Protein AF-A0A7S9ITN7-F1 (afdb_monomer_lite)

InterPro domains:
  IPR009071 High mobility group box domain [PF00505] (2-52)
  IPR009071 High mobility group box domain [PS50118] (1-52)
  IPR036910 High mobility group box domain superfamily [G3DSA:1.10.30.10] (1-61)
  IPR036910 High mobility group box domain superfamily [SSF47095] (2-59)
  IPR050140 SRY-related HMG-box transcription factor-like [PTHR10270] (2-59)

Foldseek 3Di:
DVCVVPVPDDVVNVVVVVVVCVVVDDPVVVVVVVVVVVVVVVVCCVVCVPDDDDDDDPPDD

Secondary structure (DSSP, 8-state):
-HHHH-TT--HHHHHHHHHHHHHHS-HHHHHHHHHHHHHHHHHHHHH-TT----PPPTT--

Structure (mmCIF, N/CA/C/O backbone):
data_AF-A0A7S9ITN7-F1
#
_entry.id   AF-A0A7S9ITN7-F1
#
loop_
_atom_site.group_PDB
_atom_site.id
_atom_site.type_symbol
_atom_site.label_atom_id
_atom_site.label_alt_id
_atom_site.label_comp_id
_atom_site.label_asym_id
_atom_site.label_entity_id
_atom_site.label_seq_id
_atom_site.pdbx_PDB_ins_code
_atom_site.Cartn_x
_atom_site.Cartn_y
_atom_site.Cartn_z
_atom_site.occupancy
_atom_site.B_iso_or_equiv
_atom_site.auth_seq_id
_atom_site.auth_comp_id
_atom_site.auth_asym_id
_atom_site.auth_atom_id
_atom_site.pdbx_PDB_model_num
ATOM 1 N N . ILE A 1 1 ? -12.697 12.418 1.568 1.00 55.19 1 ILE A N 1
ATOM 2 C CA . ILE A 1 1 ? -13.725 11.828 2.463 1.00 55.19 1 ILE A CA 1
ATOM 3 C C . ILE A 1 1 ? -13.411 12.070 3.950 1.00 55.19 1 ILE A C 1
ATOM 5 O O . ILE A 1 1 ? -14.005 12.982 4.497 1.00 55.19 1 ILE A O 1
ATOM 9 N N . LEU A 1 2 ? -12.437 11.410 4.603 1.00 54.06 2 LEU A N 1
ATOM 10 C CA . LEU A 1 2 ? -12.159 11.629 6.049 1.00 54.06 2 LEU A CA 1
ATOM 11 C C . LEU A 1 2 ? -11.573 13.013 6.393 1.00 54.06 2 LEU A C 1
ATOM 13 O O . LEU A 1 2 ? -12.064 13.683 7.294 1.00 54.06 2 LEU A O 1
ATOM 17 N N . LYS A 1 3 ? -10.583 13.480 5.624 1.00 54.19 3 LYS A N 1
ATOM 18 C CA . LYS A 1 3 ? -9.968 14.808 5.814 1.00 54.19 3 LYS A CA 1
ATOM 19 C C . LYS A 1 3 ? -10.904 15.979 5.457 1.00 54.19 3 LYS A C 1
ATOM 21 O O . LYS A 1 3 ? -10.692 17.095 5.901 1.00 54.19 3 LYS A O 1
ATOM 26 N N . GLN A 1 4 ? -11.920 15.718 4.630 1.00 60.56 4 GLN A N 1
ATOM 27 C CA . GLN A 1 4 ? -12.945 16.702 4.250 1.00 60.56 4 GLN A CA 1
ATOM 28 C C . GLN A 1 4 ? -14.095 16.755 5.264 1.00 60.56 4 GLN A C 1
ATOM 30 O O . GLN A 1 4 ? -14.683 17.812 5.437 1.00 60.56 4 GLN A O 1
ATOM 35 N N . ALA A 1 5 ? -14.404 15.635 5.928 1.00 62.22 5 ALA A N 1
ATOM 36 C CA . ALA A 1 5 ? -15.455 15.558 6.941 1.00 62.22 5 ALA A CA 1
ATOM 37 C C . ALA A 1 5 ? -14.991 16.052 8.323 1.00 62.22 5 ALA A C 1
ATOM 39 O O . ALA A 1 5 ? -15.798 16.580 9.074 1.00 62.22 5 ALA A O 1
ATOM 40 N N . ASN A 1 6 ? -13.701 15.913 8.647 1.00 57.34 6 ASN A N 1
ATOM 41 C CA . ASN A 1 6 ? -13.104 16.432 9.877 1.00 57.34 6 ASN A CA 1
ATOM 42 C C . ASN A 1 6 ? -11.749 17.074 9.559 1.00 57.34 6 ASN A C 1
ATOM 44 O O . ASN A 1 6 ? -10.741 16.375 9.545 1.00 57.34 6 ASN A O 1
ATOM 48 N N . PRO A 1 7 ? -11.680 18.388 9.296 1.00 66.62 7 PRO A N 1
ATOM 49 C CA . PRO A 1 7 ? -10.422 19.051 8.941 1.00 66.62 7 PRO A CA 1
ATOM 50 C C . PRO A 1 7 ? -9.372 19.044 10.068 1.00 66.62 7 PRO A C 1
ATOM 52 O O . PRO A 1 7 ? -8.187 19.186 9.782 1.00 66.62 7 PRO A O 1
ATOM 55 N N . GLN A 1 8 ? -9.794 18.819 11.319 1.00 68.12 8 GLN A N 1
ATOM 56 C CA . GLN A 1 8 ? -8.925 18.716 12.500 1.00 68.12 8 GLN A CA 1
ATOM 57 C C . GLN A 1 8 ? -8.380 17.306 12.750 1.00 68.12 8 GLN A C 1
ATOM 59 O O . GLN A 1 8 ? -7.577 17.12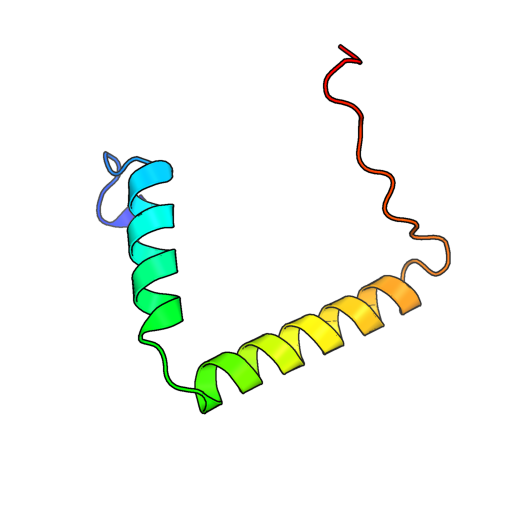1 13.661 1.00 68.12 8 GLN A O 1
ATOM 64 N N . ILE A 1 9 ? -8.818 16.303 11.980 1.00 69.88 9 ILE A N 1
ATOM 65 C CA . ILE A 1 9 ? -8.328 14.942 12.171 1.00 69.88 9 ILE A CA 1
ATOM 66 C C . ILE A 1 9 ? -6.854 14.873 11.774 1.00 69.88 9 ILE A C 1
ATOM 68 O O . ILE A 1 9 ? -6.450 15.272 10.674 1.00 69.88 9 ILE A O 1
ATOM 72 N N . THR A 1 10 ? -6.032 14.349 12.672 1.00 79.06 10 THR A N 1
ATOM 73 C CA . THR A 1 10 ? -4.603 14.243 12.401 1.00 79.06 10 THR A CA 1
ATOM 74 C C . THR A 1 10 ? -4.388 13.145 11.362 1.00 79.06 10 THR A C 1
ATOM 76 O O . THR A 1 10 ? -5.029 12.093 11.414 1.00 79.06 10 THR A O 1
ATOM 79 N N . ASN A 1 11 ? -3.447 13.326 10.427 1.00 76.50 11 ASN A N 1
ATOM 80 C CA . ASN A 1 11 ? -3.099 12.264 9.467 1.00 76.50 11 ASN A CA 1
ATOM 81 C C . ASN A 1 11 ? -2.749 10.937 10.181 1.00 76.50 11 ASN A C 1
ATOM 83 O O . ASN A 1 11 ? -3.030 9.856 9.660 1.00 76.50 11 ASN A O 1
ATOM 87 N N . SER A 1 12 ? -2.202 11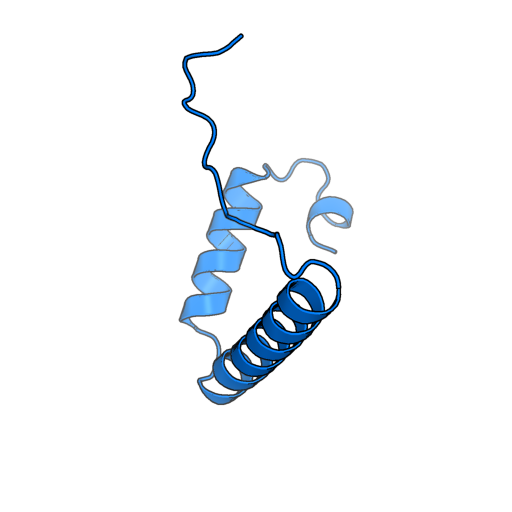.017 11.399 1.00 80.94 12 SER A N 1
ATOM 88 C CA . SER A 1 12 ? -1.925 9.880 12.282 1.00 80.94 12 SER A CA 1
ATOM 89 C C . SER A 1 12 ? -3.190 9.112 12.673 1.00 80.94 12 SER A C 1
ATOM 91 O O . SER A 1 12 ? -3.217 7.885 12.614 1.00 80.94 12 SER A O 1
ATOM 93 N N . GLU A 1 13 ? -4.264 9.817 13.022 1.00 80.12 13 GLU A N 1
ATOM 94 C CA . GLU A 1 13 ? -5.543 9.208 13.395 1.00 80.12 13 GLU A CA 1
ATOM 95 C C . GLU A 1 13 ? -6.239 8.590 12.189 1.00 80.12 13 GLU A C 1
ATOM 97 O O . GLU A 1 13 ? -6.732 7.466 12.281 1.00 80.12 13 GLU A O 1
ATOM 102 N N . ILE A 1 14 ? -6.195 9.263 11.034 1.00 80.06 14 ILE A N 1
ATOM 103 C CA . ILE A 1 14 ? -6.685 8.692 9.773 1.00 80.06 14 ILE A CA 1
ATOM 104 C C . ILE A 1 14 ? -5.958 7.376 9.481 1.00 80.06 14 ILE A C 1
ATOM 106 O O . ILE A 1 14 ? -6.598 6.374 9.170 1.00 80.06 14 ILE A O 1
ATOM 110 N N . SER A 1 15 ? -4.632 7.361 9.627 1.00 84.25 15 SER A N 1
ATOM 111 C CA . SER A 1 15 ? -3.815 6.168 9.383 1.00 84.25 15 SER A CA 1
ATOM 112 C C . SER A 1 15 ? -4.165 5.030 10.347 1.00 84.25 15 SER A C 1
ATOM 114 O O . SER A 1 15 ? -4.303 3.887 9.916 1.00 84.25 15 SER A O 1
ATOM 116 N N . MET A 1 16 ? -4.392 5.332 11.631 1.00 85.88 16 MET A N 1
ATOM 117 C CA . MET A 1 16 ? -4.834 4.337 12.617 1.00 85.88 16 MET A CA 1
ATOM 118 C C . MET A 1 16 ? -6.213 3.756 12.289 1.00 85.88 16 MET A C 1
ATOM 120 O O . MET A 1 16 ? -6.409 2.542 12.375 1.00 85.88 16 MET A O 1
ATOM 124 N N . VAL A 1 17 ? -7.180 4.602 11.922 1.00 85.50 17 VAL A N 1
ATOM 125 C CA . VAL A 1 17 ? -8.538 4.159 11.572 1.00 85.50 17 VAL A CA 1
ATOM 126 C C . VAL A 1 17 ? -8.518 3.317 10.298 1.00 85.50 17 VAL A C 1
ATOM 128 O O . VAL A 1 17 ? -9.099 2.234 10.286 1.00 85.50 17 VAL A O 1
ATOM 131 N N . LEU A 1 18 ? -7.799 3.757 9.262 1.00 85.06 18 LEU A N 1
ATOM 132 C CA . LEU A 1 18 ? -7.663 3.013 8.008 1.00 85.06 18 LEU A CA 1
ATOM 133 C C . LEU A 1 18 ? -6.969 1.664 8.210 1.00 85.06 18 LEU A C 1
ATOM 135 O O . LEU A 1 18 ? -7.425 0.666 7.662 1.00 85.06 18 LEU A O 1
ATOM 139 N N . GLY A 1 19 ? -5.913 1.603 9.028 1.00 86.19 19 GLY A N 1
ATOM 140 C CA . GLY A 1 19 ? -5.228 0.345 9.336 1.00 86.19 19 GLY A CA 1
ATOM 141 C C . GLY A 1 19 ? -6.132 -0.659 10.059 1.00 86.19 19 GLY A C 1
ATOM 142 O O . GLY A 1 19 ? -6.144 -1.842 9.721 1.00 86.19 19 GLY A O 1
ATOM 143 N N . ARG A 1 20 ? -6.947 -0.188 11.014 1.00 87.62 20 ARG A N 1
ATOM 144 C CA . ARG A 1 20 ? -7.949 -1.032 11.685 1.00 87.62 20 ARG A CA 1
ATOM 145 C C . ARG A 1 20 ? -9.036 -1.507 10.725 1.00 87.62 20 ARG A C 1
ATOM 147 O O . ARG A 1 20 ? -9.328 -2.700 10.708 1.00 87.62 20 ARG A O 1
ATOM 154 N N . ALA A 1 21 ? -9.593 -0.601 9.922 1.00 86.94 21 ALA A N 1
ATOM 155 C CA . ALA A 1 21 ? -10.604 -0.938 8.924 1.00 86.94 21 ALA A CA 1
ATOM 156 C C . ALA A 1 21 ? -10.077 -1.994 7.942 1.00 86.94 21 ALA A C 1
ATOM 158 O O . ALA A 1 21 ? -10.725 -3.010 7.736 1.00 86.94 21 ALA A O 1
ATOM 159 N N . TRP A 1 22 ? -8.850 -1.827 7.443 1.00 87.75 22 TRP A N 1
ATOM 160 C CA . TRP A 1 22 ? -8.202 -2.779 6.539 1.00 87.75 22 TRP A CA 1
ATOM 161 C C . TRP A 1 22 ? -8.006 -4.182 7.139 1.00 87.75 22 TRP A C 1
ATOM 163 O O . TRP A 1 22 ? -8.162 -5.194 6.451 1.00 87.75 22 TRP A O 1
ATOM 173 N N . ASN A 1 23 ? -7.666 -4.266 8.427 1.00 87.06 23 ASN A N 1
ATOM 174 C CA . ASN A 1 23 ? -7.523 -5.553 9.107 1.00 87.06 23 ASN A CA 1
ATOM 175 C C . ASN A 1 23 ? -8.870 -6.268 9.284 1.00 87.06 23 ASN A C 1
ATOM 177 O O . ASN A 1 23 ? -8.923 -7.491 9.137 1.00 87.06 23 ASN A O 1
ATOM 181 N N . MET A 1 24 ? -9.937 -5.514 9.559 1.00 88.19 24 MET A N 1
ATOM 182 C CA . MET A 1 24 ? -11.302 -6.041 9.691 1.00 88.19 24 MET A CA 1
ATOM 183 C C . MET A 1 24 ? -11.984 -6.318 8.345 1.00 88.19 24 MET A C 1
ATOM 185 O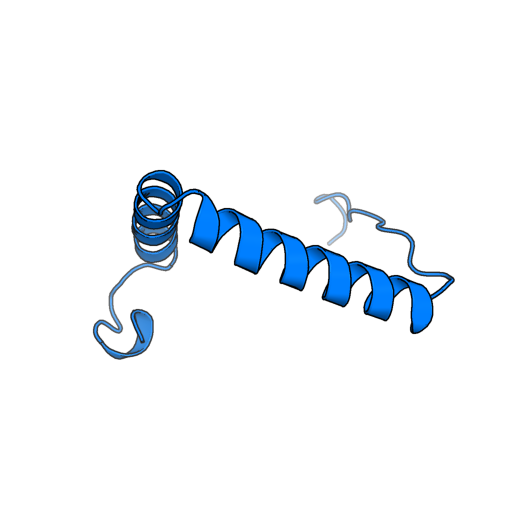 O . MET A 1 24 ? -12.984 -7.028 8.303 1.00 88.19 24 MET A O 1
ATOM 189 N N . GLU A 1 25 ? -11.450 -5.776 7.255 1.00 87.75 25 GLU A N 1
ATOM 190 C CA . GLU A 1 25 ? -12.002 -5.923 5.916 1.00 87.75 25 GLU A CA 1
ATOM 191 C C . GLU A 1 25 ? -11.967 -7.381 5.422 1.00 87.75 25 GLU A C 1
ATOM 193 O O . GLU A 1 25 ? -11.095 -8.185 5.780 1.00 87.75 25 GLU A O 1
ATOM 198 N N . THR A 1 26 ? -12.918 -7.725 4.556 1.00 91.25 26 THR A N 1
ATOM 199 C CA . THR A 1 26 ? -13.066 -9.091 4.041 1.00 91.25 26 THR A CA 1
ATOM 200 C C . THR A 1 26 ? -11.880 -9.535 3.165 1.00 91.25 26 THR A C 1
ATOM 202 O O . THR A 1 26 ? -11.227 -8.718 2.500 1.00 91.25 26 THR A O 1
ATOM 205 N N . PRO A 1 27 ? -11.579 -10.850 3.116 1.00 87.00 27 PRO A N 1
ATOM 206 C CA . PRO A 1 27 ? -10.533 -11.391 2.247 1.00 87.00 27 PRO A CA 1
ATOM 207 C C . PRO A 1 27 ? -10.723 -11.028 0.768 1.00 87.00 27 PRO A C 1
ATOM 209 O O . PRO A 1 27 ? -9.738 -10.750 0.084 1.00 87.00 27 PRO A O 1
ATOM 212 N N . ASP A 1 28 ? -11.965 -10.980 0.284 1.00 90.19 28 ASP A N 1
ATOM 213 C CA . ASP A 1 28 ? -12.311 -10.648 -1.101 1.00 90.19 28 ASP A CA 1
ATOM 214 C C . ASP A 1 28 ? -11.930 -9.218 -1.473 1.00 90.19 28 ASP A C 1
ATOM 216 O O . ASP A 1 28 ? -11.323 -8.974 -2.518 1.00 90.19 28 ASP A O 1
ATOM 220 N N . VAL A 1 29 ? -12.213 -8.267 -0.583 1.00 88.88 29 VAL A N 1
ATOM 221 C CA . VAL A 1 29 ? -11.836 -6.867 -0.774 1.00 88.88 29 VAL A CA 1
ATOM 222 C C . VAL A 1 29 ? -10.315 -6.729 -0.761 1.00 88.88 29 VAL A C 1
ATOM 224 O O . VAL A 1 29 ? -9.745 -6.130 -1.676 1.00 88.88 29 VAL A O 1
ATOM 227 N N . ARG A 1 30 ? -9.622 -7.369 0.192 1.00 88.00 30 ARG A N 1
ATOM 228 C CA . ARG A 1 30 ? -8.148 -7.389 0.207 1.00 88.00 30 ARG A CA 1
ATOM 229 C C . ARG A 1 30 ? -7.563 -7.977 -1.074 1.00 88.00 30 ARG A C 1
ATOM 231 O O . ARG A 1 30 ? -6.601 -7.431 -1.613 1.00 88.00 30 ARG A O 1
ATOM 238 N N . LYS A 1 31 ? -8.156 -9.055 -1.592 1.00 91.19 31 LYS A N 1
ATOM 239 C CA . LYS A 1 31 ? -7.755 -9.678 -2.858 1.00 91.19 31 LYS A CA 1
ATOM 240 C C . LYS A 1 31 ? -7.960 -8.727 -4.036 1.00 91.19 31 LYS A C 1
ATOM 242 O O . LYS A 1 31 ? -7.054 -8.591 -4.852 1.00 91.19 31 LYS A O 1
ATOM 247 N N . LYS A 1 32 ? -9.094 -8.025 -4.096 1.00 91.69 32 LYS A N 1
ATOM 248 C CA . LYS A 1 32 ? -9.387 -7.030 -5.137 1.00 91.69 32 LYS A CA 1
ATOM 249 C C . LYS A 1 32 ? -8.336 -5.915 -5.167 1.00 91.69 32 LYS A C 1
ATOM 251 O O . LYS A 1 32 ? -7.798 -5.605 -6.224 1.00 91.69 32 LYS A O 1
ATOM 256 N N . TYR A 1 33 ? -8.006 -5.344 -4.010 1.00 90.00 33 TYR A N 1
ATOM 257 C CA . TYR A 1 33 ? -6.975 -4.305 -3.909 1.00 90.00 33 TYR A CA 1
ATOM 258 C C . TYR A 1 33 ? -5.568 -4.831 -4.200 1.00 90.00 33 TYR A C 1
ATOM 260 O O . TYR A 1 33 ? -4.767 -4.115 -4.795 1.00 90.00 33 TYR A O 1
ATOM 268 N N . LYS A 1 34 ? -5.269 -6.083 -3.838 1.00 90.50 34 LYS A N 1
ATOM 269 C CA . LYS A 1 34 ? -4.003 -6.728 -4.202 1.00 90.50 34 LYS A CA 1
ATOM 270 C C . LYS A 1 34 ? -3.861 -6.881 -5.718 1.00 90.50 34 LYS A C 1
ATOM 272 O O . LYS A 1 34 ? -2.819 -6.522 -6.249 1.00 90.50 34 LYS A O 1
ATOM 277 N N . LEU A 1 35 ? -4.915 -7.329 -6.404 1.00 93.12 35 LEU A N 1
ATOM 278 C CA . LEU A 1 35 ? -4.929 -7.426 -7.868 1.00 93.12 35 LEU A CA 1
ATOM 279 C C . LEU A 1 35 ? -4.705 -6.060 -8.524 1.00 93.12 35 LEU A C 1
ATOM 281 O O . LEU A 1 35 ? -3.833 -5.937 -9.375 1.00 93.12 35 LEU A O 1
ATOM 285 N N . MET A 1 36 ? -5.404 -5.018 -8.062 1.00 91.81 36 MET A N 1
ATOM 286 C CA . MET A 1 36 ? -5.173 -3.651 -8.549 1.00 91.81 36 MET A CA 1
ATOM 287 C C . MET A 1 36 ? -3.726 -3.187 -8.317 1.00 91.81 36 MET A C 1
ATOM 289 O O . MET A 1 36 ? -3.131 -2.542 -9.177 1.00 91.81 36 MET A O 1
ATOM 293 N N . ALA A 1 37 ? -3.131 -3.512 -7.164 1.00 91.75 37 ALA A N 1
ATOM 294 C CA . ALA A 1 37 ? -1.739 -3.169 -6.881 1.00 91.75 37 ALA A CA 1
ATOM 295 C C . ALA A 1 37 ? -0.762 -3.898 -7.820 1.00 91.75 37 ALA A C 1
ATOM 297 O O . ALA A 1 37 ? 0.213 -3.297 -8.275 1.00 91.75 37 ALA A O 1
ATOM 298 N N . ASP A 1 38 ? -1.033 -5.165 -8.134 1.00 90.88 38 ASP A N 1
ATOM 299 C CA . ASP A 1 38 ? -0.239 -5.949 -9.081 1.00 90.88 38 ASP A CA 1
ATOM 300 C C . ASP A 1 38 ? -0.368 -5.406 -10.516 1.00 90.88 38 ASP A C 1
ATOM 302 O O . ASP A 1 38 ? 0.640 -5.302 -11.216 1.00 90.88 38 ASP A O 1
ATOM 306 N N . GLU A 1 39 ? -1.562 -4.972 -10.936 1.00 92.62 39 GLU A N 1
ATOM 307 C CA . G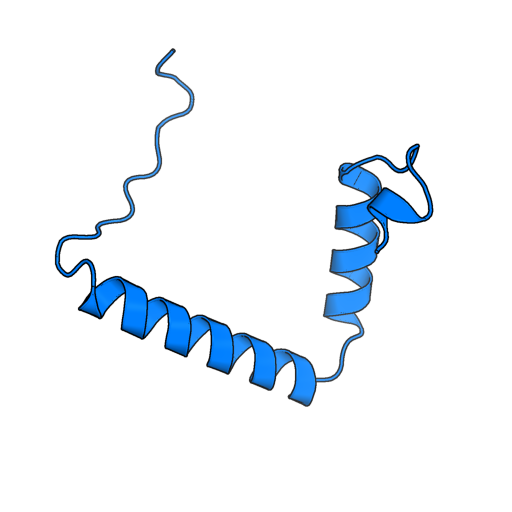LU A 1 39 ? -1.781 -4.301 -12.227 1.00 92.62 39 GLU A CA 1
ATOM 308 C C . GLU A 1 39 ? -0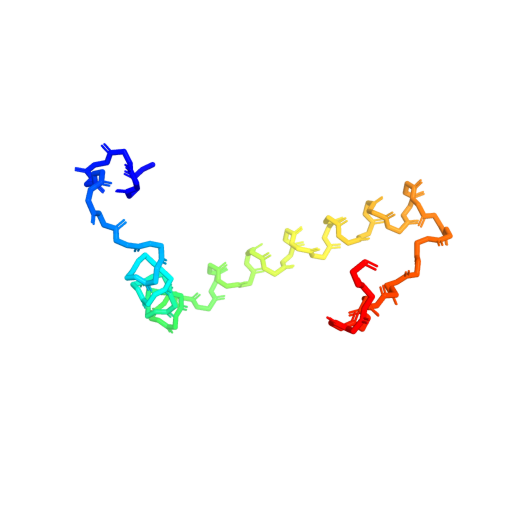.979 -3.001 -12.330 1.00 92.62 39 GLU A C 1
ATOM 310 O O . GLU A 1 39 ? -0.227 -2.808 -13.287 1.00 92.62 39 GLU A O 1
ATOM 315 N N . VAL A 1 40 ? -1.057 -2.140 -11.311 1.00 90.12 40 VAL A N 1
ATOM 316 C CA . VAL A 1 40 ? -0.285 -0.889 -11.263 1.00 90.12 40 VAL A CA 1
ATOM 317 C C . VAL A 1 40 ? 1.215 -1.172 -11.278 1.00 90.12 40 VAL A C 1
ATOM 319 O O . VAL A 1 40 ? 1.973 -0.479 -11.957 1.00 90.12 40 VAL A O 1
ATOM 322 N N . LYS A 1 41 ? 1.671 -2.209 -10.567 1.00 87.62 41 LYS A N 1
ATOM 323 C CA . LYS A 1 41 ? 3.074 -2.633 -10.584 1.00 87.62 41 LYS A CA 1
ATOM 324 C C . LYS A 1 41 ? 3.499 -3.089 -11.980 1.00 87.62 41 LYS A C 1
ATOM 326 O O . LYS A 1 41 ? 4.575 -2.703 -12.434 1.00 87.62 41 LYS A O 1
ATOM 331 N N . ALA A 1 42 ? 2.673 -3.880 -12.662 1.00 88.75 42 ALA A N 1
ATOM 332 C CA . ALA A 1 42 ? 2.940 -4.333 -14.022 1.00 88.75 42 ALA A CA 1
ATOM 333 C C . ALA A 1 42 ? 2.991 -3.154 -15.006 1.00 88.75 42 ALA A C 1
ATOM 335 O O . ALA A 1 42 ? 3.925 -3.058 -15.803 1.00 88.75 42 ALA A O 1
ATOM 336 N N . GLU A 1 43 ? 2.048 -2.214 -14.909 1.00 90.12 43 GLU A N 1
ATOM 337 C CA . GLU A 1 43 ? 2.063 -0.985 -15.703 1.00 90.12 43 GLU A CA 1
ATOM 338 C C . GLU A 1 43 ? 3.301 -0.132 -15.432 1.00 90.12 43 GLU A C 1
ATOM 340 O O . GLU A 1 43 ? 3.895 0.398 -16.370 1.00 90.12 43 GLU A O 1
ATOM 345 N N . LEU A 1 44 ? 3.709 -0.001 -14.170 1.00 88.19 44 LEU A N 1
ATOM 346 C CA . LEU A 1 44 ? 4.875 0.782 -13.781 1.00 88.19 44 LEU A CA 1
ATOM 347 C C . LEU A 1 44 ? 6.163 0.167 -14.326 1.00 88.19 44 LEU A C 1
ATOM 349 O O . LEU A 1 44 ? 6.979 0.892 -14.882 1.00 88.19 44 LEU A O 1
ATOM 353 N N . ILE A 1 45 ? 6.324 -1.154 -14.238 1.00 86.44 45 ILE A N 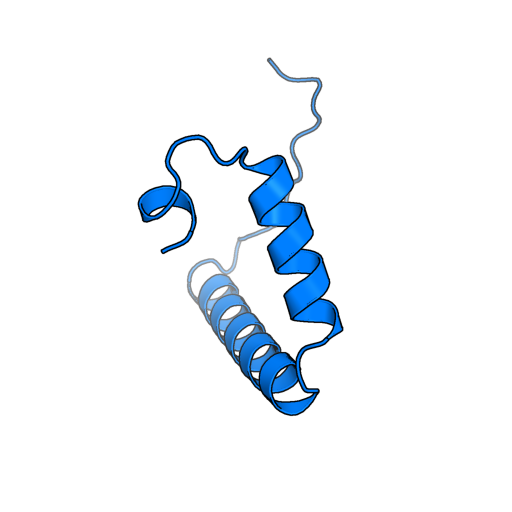1
ATOM 354 C CA . ILE A 1 45 ? 7.474 -1.860 -14.822 1.00 86.44 45 ILE A CA 1
ATOM 355 C C . ILE A 1 45 ? 7.457 -1.736 -16.352 1.00 86.44 45 ILE A C 1
ATOM 357 O O . ILE A 1 45 ? 8.501 -1.532 -16.962 1.00 86.44 45 ILE A O 1
ATOM 361 N N . LYS A 1 46 ? 6.277 -1.801 -16.982 1.00 87.00 46 LYS A N 1
ATOM 362 C CA . LYS A 1 46 ? 6.130 -1.639 -18.435 1.00 87.00 46 LYS A CA 1
ATOM 363 C C . LYS A 1 46 ? 6.470 -0.221 -18.904 1.00 87.00 46 LYS A C 1
ATOM 365 O O . LYS A 1 46 ? 7.169 -0.063 -19.899 1.00 87.00 46 LYS A O 1
ATOM 370 N N . LYS A 1 47 ? 5.972 0.807 -18.208 1.00 89.19 47 LYS A N 1
ATOM 371 C CA . LYS A 1 47 ? 6.221 2.229 -18.519 1.00 89.19 47 LYS A CA 1
ATOM 372 C C . LYS A 1 47 ? 7.639 2.655 -18.140 1.00 89.19 47 LYS A C 1
ATOM 374 O O . LYS A 1 47 ? 8.237 3.485 -18.816 1.00 89.19 47 LYS A O 1
ATOM 379 N N . HIS A 1 48 ? 8.186 2.073 -17.079 1.00 84.00 48 HIS A N 1
ATOM 380 C CA . HIS A 1 48 ? 9.509 2.372 -16.552 1.00 84.00 48 HIS A CA 1
ATOM 381 C C . HIS A 1 48 ? 10.320 1.078 -16.389 1.00 84.00 48 HIS A C 1
ATOM 383 O O . HIS A 1 48 ? 10.559 0.635 -15.264 1.00 84.00 48 HIS A O 1
ATOM 389 N N . PRO A 1 49 ? 10.816 0.489 -17.492 1.00 82.31 49 PRO A N 1
ATOM 390 C CA . PRO A 1 49 ? 11.610 -0.743 -17.444 1.00 82.31 49 PRO A CA 1
ATOM 391 C C . PRO A 1 49 ? 12.919 -0.583 -16.653 1.00 82.31 49 PRO A C 1
ATOM 393 O O . PRO A 1 49 ? 13.450 -1.552 -16.119 1.00 82.31 49 PRO A O 1
ATOM 396 N N . ASN A 1 50 ? 13.403 0.656 -16.506 1.00 84.44 50 ASN A N 1
ATOM 397 C CA . ASN A 1 50 ? 14.586 0.999 -15.713 1.00 84.44 50 ASN A CA 1
ATOM 398 C C . ASN A 1 50 ? 14.248 1.426 -14.271 1.00 84.44 50 ASN A C 1
ATOM 400 O O . ASN A 1 50 ? 15.132 1.893 -13.546 1.00 84.44 50 ASN A O 1
ATOM 404 N N . TYR A 1 51 ? 12.983 1.318 -13.840 1.00 82.06 51 TYR A N 1
ATOM 405 C CA . TYR A 1 51 ? 12.589 1.662 -12.477 1.00 82.06 51 TYR A CA 1
ATOM 406 C C . TYR A 1 51 ? 13.246 0.704 -11.485 1.00 82.06 51 TYR A C 1
ATOM 408 O O . TYR A 1 51 ? 12.926 -0.481 -11.408 1.00 82.06 51 TYR A O 1
ATOM 416 N N . LYS A 1 52 ? 14.160 1.244 -10.682 1.00 80.00 52 LYS A N 1
ATOM 417 C CA . LYS A 1 52 ? 14.775 0.543 -9.560 1.00 80.00 52 LYS A CA 1
ATOM 418 C C . LYS A 1 52 ? 14.458 1.328 -8.303 1.00 80.00 52 LYS A C 1
ATOM 420 O O . LYS A 1 52 ? 14.875 2.478 -8.181 1.00 80.00 52 LYS A O 1
ATOM 425 N N . TYR A 1 53 ? 13.740 0.705 -7.372 1.00 80.56 53 TYR A N 1
ATOM 426 C CA . TYR A 1 53 ? 13.505 1.295 -6.061 1.00 80.56 53 TYR A CA 1
ATOM 427 C C . TYR A 1 53 ? 14.857 1.530 -5.376 1.00 80.56 53 TYR A C 1
ATOM 429 O O . TYR A 1 53 ? 15.581 0.589 -5.046 1.00 80.56 53 TYR A O 1
ATOM 437 N N . ARG A 1 54 ? 15.224 2.803 -5.232 1.00 79.38 54 ARG A N 1
ATOM 438 C CA . ARG A 1 54 ? 16.426 3.257 -4.534 1.00 79.38 54 ARG A CA 1
ATOM 439 C C . ARG A 1 54 ? 15.954 4.050 -3.319 1.00 79.38 54 ARG A C 1
ATOM 441 O O . ARG A 1 54 ? 15.703 5.247 -3.458 1.00 79.38 54 ARG A O 1
ATOM 448 N N . PRO A 1 55 ? 15.753 3.400 -2.159 1.00 79.88 55 PRO A N 1
ATOM 449 C CA . PRO A 1 55 ? 15.349 4.113 -0.958 1.00 79.88 55 PRO A CA 1
ATOM 450 C C . PRO A 1 55 ? 16.420 5.156 -0.631 1.00 79.88 55 PRO A C 1
ATOM 452 O O . PRO A 1 55 ? 17.605 4.832 -0.522 1.00 79.88 55 PRO A O 1
ATOM 455 N N . ARG A 1 56 ? 16.011 6.421 -0.523 1.00 77.06 56 ARG A N 1
ATOM 456 C CA . ARG A 1 56 ? 16.901 7.502 -0.090 1.00 77.06 56 ARG A CA 1
ATOM 457 C C . ARG A 1 56 ? 17.271 7.252 1.367 1.00 77.06 56 ARG A C 1
ATOM 459 O O . ARG A 1 56 ? 16.400 6.968 2.188 1.00 77.06 56 ARG A O 1
ATOM 466 N N . ARG A 1 57 ? 18.562 7.346 1.689 1.00 71.75 57 ARG A N 1
ATOM 467 C CA . ARG A 1 57 ? 18.996 7.351 3.088 1.00 71.75 57 ARG A CA 1
ATOM 468 C C . ARG A 1 57 ? 18.518 8.670 3.714 1.00 71.75 57 ARG A C 1
ATOM 470 O O . ARG A 1 57 ? 18.677 9.704 3.069 1.00 71.75 57 ARG A O 1
ATOM 477 N N . PRO A 1 58 ? 17.973 8.673 4.944 1.00 68.25 58 PRO A N 1
ATOM 478 C CA . PRO A 1 58 ? 17.498 9.897 5.603 1.00 68.25 58 PRO A CA 1
ATOM 479 C C . PRO A 1 58 ? 18.586 10.958 5.853 1.00 68.25 58 PRO A C 1
ATOM 481 O O . PRO A 1 58 ? 18.280 12.041 6.336 1.00 68.25 58 PRO A O 1
ATOM 484 N N . SER A 1 59 ? 19.853 10.640 5.573 1.00 62.97 59 SER A N 1
ATOM 485 C CA . SER A 1 59 ? 21.027 11.455 5.882 1.00 62.97 59 SER A CA 1
ATOM 486 C C . SER A 1 59 ? 21.465 12.421 4.773 1.00 62.97 59 SER A C 1
ATOM 488 O O . SER A 1 59 ? 22.477 13.087 4.950 1.00 62.97 59 SER A O 1
ATOM 490 N N . GLU A 1 60 ? 20.757 12.519 3.647 1.00 57.09 60 GLU A N 1
ATOM 491 C CA . GLU A 1 60 ? 21.048 13.530 2.617 1.00 57.09 60 GLU A CA 1
ATOM 492 C C . GLU A 1 60 ? 20.003 14.651 2.680 1.00 57.09 60 GLU A C 1
ATOM 494 O O . GLU A 1 60 ? 18.908 14.522 2.124 1.00 57.09 60 GLU A O 1
ATOM 499 N N . LYS A 1 61 ? 20.349 15.723 3.404 1.00 50.56 61 LYS A N 1
ATOM 500 C CA . LYS A 1 61 ? 19.769 17.059 3.215 1.00 50.56 61 LYS A CA 1
ATOM 501 C C . LYS A 1 61 ? 20.392 17.717 1.992 1.00 50.56 61 LYS A C 1
ATOM 503 O O . LYS A 1 61 ? 21.610 17.512 1.796 1.00 50.56 61 LYS A O 1
#

Organism: NCBI:txid2182562

Sequence (61 aa):
ILKQANPQITNSEISMVLGRAWNMETPDVRKKYKLMADEVKAELIKKHPNYKYRPRRPSEK

Radius of gyration: 16.68 Å; chains: 1; bounding box: 36×30×32 Å

pLDDT: mean 80.55, std 11.61, range [50.56, 93.12]